Protein AF-A0A662KGL8-F1 (afdb_monomer_lite)

Foldseek 3Di:
DVVVVVVVVVVVVVVVVVVVPDDPVVVVVVVVLQVQAQEEEEEEPDVLLVVSVVVQVVCVVVVGHYYYPPDPPDDDDAARHAYHYDDPVCVPPVSVVVVVVCVVRVHHD

Secondary structure (DSSP, 8-state):
-HHHHHHHHHHHHHHHHHHTT--HHHHHHHHHHHHH-SSEEEEESTHHHHHHHHHHHHHHHTT--EEETTSTTPPPP-TT-EEEEE-SSS--HHHHHHHHHHHHTT-B-

pLDDT: mean 96.52, std 4.07, range [60.62, 98.69]

Sequence (109 aa):
MSSFKESIDYLQEKIKDILGKVSEEDITKLCKLLLKAKRIFVYGAGRSGLVAKAFAIRLVHLGFQAYVIGETITPPVRVGDLVLIISGSGETMPSVMTADIARDMKVKV

Radius of gyration: 16.1 Å; chains: 1; bounding box: 36×31×50 Å

Structure (mmCIF, N/CA/C/O backbone):
data_AF-A0A662KGL8-F1
#
_entry.id   AF-A0A662KGL8-F1
#
loop_
_atom_site.group_PDB
_atom_site.id
_atom_site.type_symbol
_atom_site.label_atom_id
_atom_site.label_alt_id
_atom_site.label_comp_id
_atom_site.label_asym_id
_atom_site.label_entity_id
_atom_site.label_seq_id
_atom_site.pdbx_PDB_ins_code
_atom_site.Cartn_x
_atom_site.Cartn_y
_atom_site.Cartn_z
_atom_site.occupancy
_atom_site.B_iso_or_equiv
_atom_site.auth_seq_id
_atom_site.auth_comp_id
_atom_site.auth_asym_id
_atom_site.auth_atom_id
_atom_site.pdbx_PDB_model_num
ATOM 1 N N . MET A 1 1 ? -11.896 7.183 33.541 1.00 60.62 1 MET A N 1
ATOM 2 C CA . MET A 1 1 ? -12.267 5.846 33.018 1.00 60.62 1 MET A CA 1
ATOM 3 C C . MET A 1 1 ? -13.352 5.910 31.937 1.00 60.62 1 MET A C 1
ATOM 5 O O . MET A 1 1 ? -13.280 5.080 31.042 1.00 60.62 1 MET A O 1
ATOM 9 N N . SER A 1 2 ? -14.295 6.869 31.952 1.00 79.25 2 SER A N 1
ATOM 10 C CA . SER A 1 2 ? -15.334 6.984 30.902 1.00 79.25 2 SER A CA 1
ATOM 11 C C . SER A 1 2 ? -14.764 7.290 29.511 1.00 79.25 2 SER A C 1
ATOM 13 O O . SER A 1 2 ? -15.044 6.553 28.573 1.00 79.25 2 SER A O 1
ATOM 15 N N . SER A 1 3 ? -13.855 8.266 29.403 1.00 92.25 3 SER A N 1
ATOM 16 C CA . SER A 1 3 ? -13.274 8.685 28.116 1.00 92.25 3 SER A CA 1
ATOM 17 C C . SER A 1 3 ? -12.507 7.580 27.384 1.00 92.25 3 SER A C 1
ATOM 19 O O . SER A 1 3 ? -12.504 7.535 26.156 1.00 92.25 3 SER A O 1
ATOM 21 N N . PHE A 1 4 ? -11.867 6.663 28.120 1.00 95.44 4 PHE A N 1
ATOM 22 C CA . PHE A 1 4 ? -11.168 5.522 27.524 1.00 95.44 4 PHE A CA 1
ATOM 23 C C . PHE A 1 4 ? -12.156 4.561 26.860 1.00 95.44 4 PHE A C 1
ATOM 25 O O . PHE A 1 4 ? -11.959 4.190 25.708 1.00 95.44 4 PHE A O 1
ATOM 32 N N . LYS A 1 5 ? -13.238 4.200 27.562 1.00 95.81 5 LYS A N 1
ATOM 33 C CA . LYS A 1 5 ? -14.271 3.310 27.024 1.00 95.81 5 LYS A CA 1
ATOM 34 C C . LYS A 1 5 ? -14.975 3.944 25.822 1.00 95.81 5 LYS A C 1
ATOM 36 O O . LYS A 1 5 ? -15.052 3.313 24.779 1.00 95.81 5 LYS A O 1
ATOM 41 N N . GLU A 1 6 ? -15.361 5.214 25.935 1.00 96.94 6 GLU A N 1
ATOM 42 C CA . GLU A 1 6 ? -15.962 5.982 24.836 1.00 96.94 6 GLU A CA 1
ATOM 43 C C . GLU A 1 6 ? -15.056 6.023 23.595 1.00 96.94 6 GLU A C 1
ATOM 45 O O . GLU A 1 6 ? -15.528 5.865 22.472 1.00 96.94 6 GLU A O 1
ATOM 50 N N . SER A 1 7 ? -13.740 6.175 23.786 1.00 97.19 7 SER A N 1
ATOM 51 C CA . SER A 1 7 ? -12.773 6.176 22.680 1.00 97.19 7 SER A CA 1
ATOM 52 C C . SER A 1 7 ? -12.680 4.813 21.991 1.00 97.19 7 SER A C 1
ATOM 54 O O . SER A 1 7 ? -12.574 4.749 20.767 1.00 97.19 7 SER A O 1
ATOM 56 N N . ILE A 1 8 ? -12.708 3.720 22.759 1.00 97.31 8 ILE A N 1
ATOM 57 C CA . ILE A 1 8 ? -12.692 2.360 22.207 1.00 97.31 8 ILE A CA 1
ATOM 58 C C . ILE A 1 8 ? -13.979 2.079 21.434 1.00 97.31 8 ILE A C 1
ATOM 60 O O . ILE A 1 8 ? -13.895 1.613 20.297 1.00 97.31 8 ILE A O 1
ATOM 64 N N . ASP A 1 9 ? -15.135 2.415 22.008 1.00 97.25 9 ASP A N 1
ATOM 65 C CA . ASP A 1 9 ? -16.439 2.226 21.368 1.00 97.25 9 ASP A CA 1
ATOM 66 C C . ASP A 1 9 ? -16.499 3.012 20.043 1.00 97.25 9 ASP A C 1
ATOM 68 O O . ASP A 1 9 ? -16.837 2.455 18.996 1.00 97.25 9 ASP A O 1
ATOM 72 N N . TYR A 1 10 ? -16.031 4.267 20.050 1.00 97.31 10 TYR A N 1
ATOM 73 C CA . TYR A 1 10 ? -15.920 5.092 18.845 1.00 97.31 10 TYR A CA 1
ATOM 74 C C . TYR A 1 10 ? -15.014 4.464 17.773 1.00 97.31 10 TYR A C 1
ATOM 76 O O . TYR A 1 10 ? -15.373 4.421 16.594 1.00 97.31 10 TYR A O 1
ATOM 84 N N . LEU A 1 11 ? -13.831 3.966 18.151 1.00 97.50 11 LEU A N 1
ATOM 85 C CA . LEU A 1 11 ? -12.905 3.342 17.201 1.00 97.50 11 LEU A CA 1
ATOM 86 C C . LEU A 1 11 ? -13.489 2.065 16.589 1.00 97.50 11 LEU A C 1
ATOM 88 O O . LEU A 1 11 ? -13.350 1.856 15.384 1.00 97.50 11 LEU A O 1
ATOM 92 N N . GLN A 1 12 ? -14.145 1.226 17.391 1.00 97.62 12 GLN A N 1
ATOM 93 C CA . GLN A 1 12 ? -14.776 -0.005 16.914 1.00 97.62 12 GLN A CA 1
ATOM 94 C C . GLN A 1 12 ? -15.899 0.285 15.914 1.00 97.62 12 GLN A C 1
ATOM 96 O O . GLN A 1 12 ? -15.942 -0.343 14.853 1.00 97.62 12 GLN A O 1
ATOM 101 N N . GLU A 1 13 ? -16.760 1.261 16.215 1.00 98.00 13 GLU A N 1
ATOM 102 C CA . GLU A 1 13 ? -17.822 1.699 15.308 1.00 98.00 13 GLU A CA 1
ATOM 103 C C . GLU A 1 13 ? -17.236 2.207 13.984 1.00 98.00 13 GLU A C 1
ATOM 105 O O . GLU A 1 13 ? -17.607 1.723 12.914 1.00 98.00 13 GLU A O 1
ATOM 110 N N . LYS A 1 14 ? -16.233 3.095 14.036 1.00 97.44 14 LYS A N 1
ATOM 111 C CA . LYS A 1 14 ? -15.603 3.625 12.818 1.00 97.44 14 LYS A CA 1
ATOM 112 C C . LYS A 1 14 ? -14.905 2.559 11.988 1.00 97.44 14 LYS A C 1
ATOM 114 O O . LYS A 1 14 ? -14.999 2.605 10.763 1.00 97.44 14 LYS A O 1
ATOM 119 N N . ILE A 1 15 ? -14.233 1.594 12.612 1.00 97.12 15 ILE A N 1
ATOM 120 C CA . ILE A 1 15 ? -13.625 0.472 11.887 1.00 97.12 15 ILE A CA 1
ATOM 121 C C . ILE A 1 15 ? -14.708 -0.336 11.169 1.00 97.12 15 ILE A C 1
ATOM 123 O O . ILE A 1 15 ? -14.555 -0.626 9.984 1.00 97.12 15 ILE A O 1
ATOM 127 N N . LYS A 1 16 ? -15.814 -0.657 11.850 1.00 97.50 16 LYS A N 1
ATOM 128 C CA . LYS A 1 16 ? -16.931 -1.400 11.254 1.00 97.50 16 LYS A CA 1
ATOM 129 C C . LYS A 1 16 ? -17.536 -0.653 10.063 1.00 97.50 16 LYS A C 1
ATOM 131 O O . LYS A 1 16 ? -17.712 -1.255 9.006 1.00 97.50 16 LYS A O 1
ATOM 136 N N . ASP A 1 17 ? -17.784 0.646 10.206 1.00 96.75 17 ASP A N 1
ATOM 137 C CA . ASP A 1 17 ? -18.338 1.491 9.143 1.00 96.75 17 ASP A CA 1
ATOM 138 C C . ASP A 1 17 ? -17.420 1.579 7.920 1.00 96.75 17 ASP A C 1
ATOM 140 O O . ASP A 1 17 ? -17.889 1.556 6.783 1.00 96.75 17 ASP A O 1
ATOM 144 N N . ILE A 1 18 ? -16.107 1.713 8.141 1.00 94.81 18 ILE A N 1
ATOM 145 C CA . ILE A 1 18 ? -15.120 1.802 7.059 1.00 94.81 18 ILE A CA 1
ATOM 146 C C . ILE A 1 18 ? -15.017 0.460 6.337 1.00 94.81 18 ILE A C 1
ATOM 148 O O . ILE A 1 18 ? -15.082 0.426 5.110 1.00 94.81 18 ILE A O 1
ATOM 152 N N . LEU A 1 19 ? -14.895 -0.644 7.081 1.00 93.56 19 LEU A N 1
ATOM 153 C CA . LEU A 1 19 ? -14.784 -1.981 6.498 1.00 93.56 19 LEU A CA 1
ATOM 154 C C . LEU A 1 19 ? -16.056 -2.389 5.747 1.00 93.56 19 LEU A C 1
ATOM 156 O O . LEU A 1 19 ? -15.955 -3.012 4.697 1.00 93.56 19 LEU A O 1
ATOM 160 N N . GLY A 1 20 ? -17.235 -1.975 6.221 1.00 95.44 20 GLY A N 1
ATOM 161 C CA . GLY A 1 20 ? -18.508 -2.224 5.539 1.00 95.44 20 GLY A CA 1
ATOM 162 C C . GLY A 1 20 ? -18.656 -1.520 4.184 1.00 95.44 20 GLY A C 1
ATOM 163 O O . GLY A 1 20 ? -19.537 -1.879 3.411 1.00 95.44 20 GLY A O 1
ATOM 164 N N . LYS A 1 21 ? -17.803 -0.534 3.878 1.00 95.25 21 LYS A N 1
ATOM 165 C CA . LYS A 1 21 ? -17.786 0.177 2.587 1.00 95.25 21 LYS A CA 1
ATOM 166 C C . LYS A 1 21 ? -16.769 -0.391 1.598 1.00 95.25 21 LYS A C 1
ATOM 168 O O . LYS A 1 21 ? -16.713 0.075 0.462 1.00 95.25 21 LYS A O 1
ATOM 173 N N . VAL A 1 22 ? -15.939 -1.347 2.016 1.00 94.75 22 VAL A N 1
ATOM 174 C CA . VAL A 1 22 ? -14.934 -1.948 1.136 1.00 94.75 22 VAL A CA 1
ATOM 175 C C . VAL A 1 22 ? -15.623 -2.929 0.191 1.00 94.75 22 VAL A C 1
ATOM 177 O O . VAL A 1 22 ? -16.261 -3.880 0.633 1.00 94.75 22 VAL A O 1
ATOM 180 N N . SER A 1 23 ? -15.479 -2.704 -1.114 1.00 96.19 23 SER A N 1
ATOM 181 C CA . SER A 1 23 ? -16.033 -3.586 -2.142 1.00 96.19 23 SER A CA 1
ATOM 182 C C . SER A 1 23 ? -15.270 -4.912 -2.218 1.00 96.19 23 SER A C 1
ATOM 184 O O . SER A 1 23 ? -14.040 -4.933 -2.327 1.00 96.19 23 SER A O 1
ATOM 186 N N . GLU A 1 24 ? -15.996 -6.032 -2.244 1.00 95.75 24 GLU A N 1
ATOM 187 C CA . GLU A 1 24 ? -15.415 -7.358 -2.505 1.00 95.75 24 GLU A CA 1
ATOM 188 C C . GLU A 1 24 ? -14.764 -7.447 -3.896 1.00 95.75 24 GLU A C 1
ATOM 190 O O . GLU A 1 24 ? -13.781 -8.172 -4.094 1.00 95.75 24 GLU A O 1
ATOM 195 N N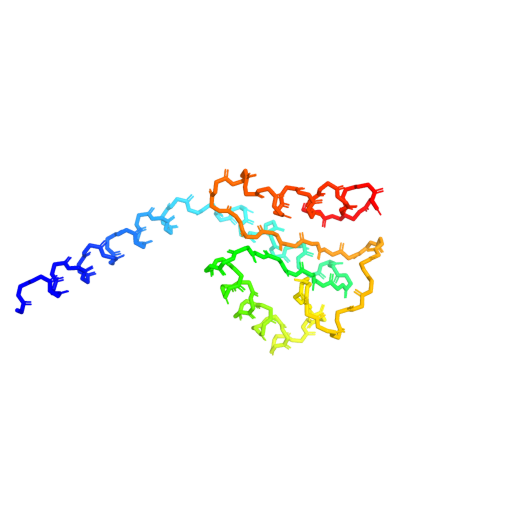 . GLU A 1 25 ? -15.271 -6.678 -4.863 1.00 97.12 25 GLU A N 1
ATOM 196 C CA . GLU A 1 25 ? -14.696 -6.597 -6.204 1.00 97.12 25 GLU A CA 1
ATOM 197 C C . GLU A 1 25 ? -13.307 -5.950 -6.166 1.00 97.12 25 GLU A C 1
ATOM 199 O O . GLU A 1 25 ? -12.367 -6.472 -6.774 1.00 97.12 25 GLU A O 1
ATOM 204 N N . ASP A 1 26 ? -13.145 -4.870 -5.396 1.00 95.50 26 ASP A N 1
ATOM 205 C CA . ASP A 1 26 ? -11.857 -4.189 -5.237 1.00 95.50 26 ASP A CA 1
ATOM 206 C C . ASP A 1 26 ? -10.837 -5.082 -4.527 1.00 95.50 26 ASP A C 1
ATOM 208 O O . ASP A 1 26 ? -9.682 -5.156 -4.956 1.00 95.50 26 ASP A O 1
ATOM 212 N N . ILE A 1 27 ? -11.265 -5.834 -3.505 1.00 96.19 27 ILE A N 1
ATOM 213 C CA . ILE A 1 27 ? -10.422 -6.842 -2.844 1.00 96.19 27 ILE A CA 1
ATOM 214 C C . ILE A 1 27 ? -9.972 -7.897 -3.861 1.00 96.19 27 ILE A C 1
ATOM 216 O O . ILE A 1 27 ? -8.781 -8.188 -3.985 1.00 96.19 27 ILE A O 1
ATOM 220 N N . THR A 1 28 ? -10.908 -8.440 -4.641 1.00 97.94 28 THR A N 1
ATOM 221 C CA . THR A 1 28 ? -10.616 -9.459 -5.658 1.00 97.94 28 THR A CA 1
ATOM 222 C C . THR A 1 28 ? -9.654 -8.930 -6.723 1.00 97.94 28 THR A C 1
ATOM 224 O O . THR A 1 28 ? -8.730 -9.630 -7.151 1.00 97.94 28 THR A O 1
ATOM 227 N N . LYS A 1 29 ? -9.841 -7.681 -7.153 1.00 97.31 29 LYS A N 1
ATOM 228 C CA . LYS A 1 29 ? -8.972 -6.998 -8.112 1.00 97.31 29 LYS A CA 1
ATOM 229 C C . LYS A 1 29 ? -7.569 -6.798 -7.545 1.00 97.31 29 LYS A C 1
ATOM 231 O O . LYS A 1 29 ? -6.603 -7.112 -8.241 1.00 97.31 29 LYS A O 1
ATOM 236 N N . LEU A 1 30 ? -7.444 -6.359 -6.292 1.00 96.94 30 LEU A N 1
ATOM 237 C CA . LEU A 1 30 ? -6.156 -6.216 -5.615 1.00 96.94 30 LEU A CA 1
ATOM 238 C C . LEU A 1 30 ? -5.436 -7.564 -5.497 1.00 96.94 30 LEU A C 1
ATOM 240 O O . LEU A 1 30 ? -4.272 -7.657 -5.879 1.00 96.94 30 LEU A O 1
ATOM 244 N N . CYS A 1 31 ? -6.121 -8.631 -5.075 1.00 97.62 31 CYS A N 1
ATOM 245 C CA . CYS A 1 31 ? -5.534 -9.973 -5.014 1.00 97.62 31 CYS A CA 1
ATOM 246 C C . CYS A 1 31 ? -5.016 -10.441 -6.382 1.00 97.62 31 CYS A C 1
ATOM 248 O O . CYS A 1 31 ? -3.904 -10.959 -6.481 1.00 97.62 31 CYS A O 1
ATOM 250 N N . LYS A 1 32 ? -5.773 -10.207 -7.463 1.00 98.00 32 LYS A N 1
ATOM 251 C CA . LYS A 1 32 ? -5.324 -10.519 -8.832 1.00 98.00 32 LYS A CA 1
ATOM 252 C C . LYS A 1 32 ? -4.082 -9.722 -9.235 1.00 98.00 32 LYS A C 1
ATOM 254 O O . LYS A 1 32 ? -3.243 -10.259 -9.952 1.00 98.00 32 LYS A O 1
ATOM 259 N N . LEU A 1 33 ? -3.967 -8.461 -8.815 1.00 97.81 33 LEU A N 1
ATOM 260 C CA . LEU A 1 33 ? -2.779 -7.642 -9.074 1.00 97.81 33 LEU A CA 1
ATOM 261 C C . LEU A 1 33 ? -1.567 -8.166 -8.297 1.00 97.81 33 LEU A C 1
ATOM 263 O O . LEU A 1 33 ? -0.516 -8.360 -8.900 1.00 97.81 33 LEU A O 1
ATOM 267 N N . LEU A 1 34 ? -1.734 -8.463 -7.005 1.00 97.81 34 LEU A N 1
ATOM 268 C CA . LEU A 1 34 ? -0.685 -9.020 -6.145 1.00 97.81 34 LEU A CA 1
ATOM 269 C C . LEU A 1 34 ? -0.131 -10.338 -6.705 1.00 97.81 34 LEU A C 1
ATOM 271 O O . LEU A 1 34 ? 1.080 -10.492 -6.813 1.00 97.81 34 LEU A O 1
ATOM 275 N N . LEU A 1 35 ? -1.007 -11.258 -7.123 1.00 97.25 35 LEU A N 1
ATOM 276 C CA . LEU A 1 35 ? -0.615 -12.567 -7.666 1.00 97.25 35 LEU A CA 1
ATOM 277 C C . LEU A 1 35 ? 0.066 -12.491 -9.041 1.00 97.25 35 LEU A C 1
ATOM 279 O O . LEU A 1 35 ? 0.804 -13.401 -9.407 1.00 97.25 35 LEU A O 1
ATOM 283 N N . LYS A 1 36 ? -0.197 -11.438 -9.824 1.00 96.94 36 LYS A N 1
ATOM 284 C CA . LYS A 1 36 ? 0.421 -11.231 -11.146 1.00 96.94 36 LYS A CA 1
ATOM 285 C C . LYS A 1 36 ? 1.727 -10.440 -11.083 1.00 96.94 36 LYS A C 1
ATOM 287 O O . LYS A 1 36 ? 2.499 -10.483 -12.041 1.00 96.94 36 LYS A O 1
ATOM 292 N N . ALA A 1 37 ? 1.945 -9.675 -10.017 1.00 97.19 37 ALA A N 1
ATOM 293 C CA . ALA A 1 37 ? 3.107 -8.812 -9.880 1.00 97.19 37 ALA A CA 1
ATOM 294 C C . ALA A 1 37 ? 4.385 -9.639 -9.714 1.00 97.19 37 ALA A C 1
ATOM 296 O O . ALA A 1 37 ? 4.428 -10.577 -8.920 1.00 97.19 37 ALA A O 1
ATOM 297 N N . LYS A 1 38 ? 5.460 -9.257 -10.415 1.00 95.88 38 LYS A N 1
ATOM 298 C CA . LYS A 1 38 ? 6.781 -9.864 -10.178 1.00 95.88 38 LYS A CA 1
ATOM 299 C C . LYS A 1 38 ? 7.326 -9.473 -8.807 1.00 95.88 38 LYS A C 1
ATOM 301 O O . LYS A 1 38 ? 7.891 -10.300 -8.100 1.00 95.88 38 LYS A O 1
ATOM 306 N N . ARG A 1 39 ? 7.173 -8.193 -8.464 1.00 98.31 39 ARG A N 1
ATOM 307 C CA . ARG A 1 39 ? 7.596 -7.579 -7.204 1.00 98.31 39 ARG A CA 1
ATOM 308 C C . ARG A 1 39 ? 6.581 -6.528 -6.803 1.00 98.31 39 ARG A C 1
ATOM 310 O O . ARG A 1 39 ? 5.954 -5.913 -7.668 1.00 98.31 39 ARG A O 1
ATOM 317 N N . ILE A 1 40 ? 6.442 -6.314 -5.504 1.00 98.69 40 ILE A N 1
ATOM 318 C CA . ILE A 1 40 ? 5.471 -5.382 -4.939 1.00 98.69 40 ILE A CA 1
ATOM 319 C C . ILE A 1 40 ? 6.227 -4.305 -4.170 1.00 98.69 40 ILE A C 1
ATOM 321 O O . ILE A 1 40 ? 7.025 -4.596 -3.288 1.00 98.69 40 ILE A O 1
ATOM 325 N N . PHE A 1 41 ? 5.975 -3.050 -4.492 1.00 98.69 41 PHE A N 1
ATOM 326 C CA . PHE A 1 41 ? 6.556 -1.903 -3.816 1.00 98.69 41 PHE A CA 1
ATOM 327 C C . PHE A 1 41 ? 5.447 -1.159 -3.102 1.00 98.69 41 PHE A C 1
ATOM 329 O O . PHE A 1 41 ? 4.471 -0.773 -3.728 1.00 98.69 41 PHE A O 1
ATOM 336 N N . VAL A 1 42 ? 5.576 -0.966 -1.798 1.00 98.56 42 VAL A N 1
ATOM 337 C CA . VAL A 1 42 ? 4.549 -0.317 -0.983 1.00 98.56 42 VAL A CA 1
ATOM 338 C C . VAL A 1 42 ? 5.059 1.046 -0.535 1.00 98.56 42 VAL A C 1
ATOM 340 O O . VAL A 1 42 ? 6.218 1.185 -0.143 1.00 98.56 42 VAL A O 1
ATOM 343 N N . TYR A 1 43 ? 4.203 2.059 -0.575 1.00 98.38 43 TYR A N 1
ATOM 344 C CA . TYR A 1 43 ? 4.515 3.403 -0.111 1.00 98.38 43 TYR A CA 1
ATOM 345 C C . TYR A 1 43 ? 3.373 3.980 0.722 1.00 98.38 43 TYR A C 1
ATOM 347 O O . TYR A 1 43 ? 2.199 3.733 0.462 1.00 98.38 43 TYR A O 1
ATOM 355 N N . GLY A 1 44 ? 3.722 4.797 1.707 1.00 98.06 44 GLY A N 1
ATOM 356 C CA . GLY A 1 44 ? 2.787 5.625 2.453 1.00 98.06 44 GLY A CA 1
ATOM 357 C C . GLY A 1 44 ? 3.553 6.685 3.236 1.00 98.06 44 GLY A C 1
ATOM 358 O O . GLY A 1 44 ? 4.671 6.444 3.688 1.00 98.06 44 GLY A O 1
ATOM 359 N N . ALA A 1 45 ? 2.956 7.861 3.413 1.00 96.25 45 ALA A N 1
ATOM 360 C CA . ALA A 1 45 ? 3.559 8.937 4.195 1.00 96.25 45 ALA A CA 1
ATOM 361 C C . ALA A 1 45 ? 3.114 8.882 5.668 1.00 96.25 45 ALA A C 1
ATOM 363 O O . ALA A 1 45 ? 1.971 8.534 5.979 1.00 96.25 45 ALA A O 1
ATOM 364 N N . GLY A 1 46 ? 4.008 9.241 6.595 1.00 95.25 46 GLY A N 1
ATOM 365 C CA . GLY A 1 46 ? 3.704 9.316 8.029 1.00 95.25 46 GLY A CA 1
ATOM 366 C C . GLY A 1 46 ? 3.141 8.005 8.593 1.00 95.25 46 GLY A C 1
ATOM 367 O O . GLY A 1 46 ? 3.730 6.938 8.422 1.00 95.25 46 GLY A O 1
ATOM 368 N N . ARG A 1 47 ? 1.969 8.068 9.243 1.00 96.69 47 ARG A N 1
ATOM 369 C CA . ARG A 1 47 ? 1.290 6.879 9.801 1.00 96.69 47 ARG A CA 1
ATOM 370 C C . ARG A 1 47 ? 0.881 5.868 8.727 1.00 96.69 47 ARG A C 1
ATOM 372 O O . ARG A 1 47 ? 0.976 4.669 8.975 1.00 96.69 47 ARG A O 1
ATOM 379 N N . SER A 1 48 ? 0.508 6.320 7.529 1.00 97.56 48 SER A N 1
ATOM 380 C CA . SER A 1 48 ? 0.245 5.415 6.402 1.00 97.56 48 SER A CA 1
ATOM 381 C C . SER A 1 48 ? 1.505 4.669 5.970 1.00 97.56 48 SER A C 1
ATOM 383 O O . SER A 1 48 ? 1.414 3.534 5.518 1.00 97.56 48 SER A O 1
ATOM 385 N N . GLY A 1 49 ? 2.687 5.259 6.174 1.00 97.44 49 GLY A N 1
ATOM 386 C CA . GLY A 1 49 ? 3.969 4.582 5.980 1.00 97.44 49 GLY A CA 1
ATOM 387 C C . GLY A 1 49 ? 4.188 3.432 6.962 1.00 97.44 49 GLY A C 1
ATOM 388 O O . GLY A 1 49 ? 4.684 2.381 6.568 1.00 97.44 49 GLY A O 1
ATOM 389 N N . LEU A 1 50 ? 3.758 3.574 8.221 1.00 97.88 50 LEU A N 1
ATOM 390 C CA . LEU A 1 50 ? 3.806 2.476 9.198 1.00 97.88 50 LEU A CA 1
ATOM 391 C C . LEU A 1 50 ? 2.890 1.317 8.781 1.00 97.88 50 LEU A C 1
ATOM 393 O O . LEU A 1 50 ? 3.300 0.159 8.834 1.00 97.88 50 LEU A O 1
ATOM 397 N N . VAL A 1 51 ? 1.681 1.632 8.303 1.00 98.00 51 VAL A N 1
ATOM 398 C CA . VAL A 1 51 ? 0.747 0.634 7.754 1.00 98.00 51 VAL A CA 1
ATOM 399 C C . VAL A 1 51 ? 1.332 -0.034 6.504 1.00 98.00 51 VAL A C 1
ATOM 401 O O . VAL A 1 51 ? 1.294 -1.257 6.399 1.00 98.00 51 VAL A O 1
ATOM 404 N N . ALA A 1 52 ? 1.944 0.736 5.597 1.00 98.00 52 ALA A N 1
ATOM 405 C CA . ALA A 1 52 ? 2.605 0.215 4.399 1.00 98.00 52 ALA A CA 1
ATOM 406 C C . ALA A 1 52 ? 3.740 -0.760 4.747 1.00 98.00 52 ALA A C 1
ATOM 408 O O . ALA A 1 52 ? 3.823 -1.836 4.157 1.00 98.00 52 ALA A O 1
ATOM 409 N N . LYS A 1 53 ? 4.566 -0.433 5.752 1.00 98.12 53 LYS A N 1
ATOM 410 C CA . LYS A 1 53 ? 5.622 -1.323 6.263 1.00 98.12 53 LYS A CA 1
ATOM 411 C C . LYS A 1 53 ? 5.046 -2.612 6.843 1.00 98.12 53 LYS A C 1
ATOM 413 O O . LYS A 1 53 ? 5.501 -3.696 6.486 1.00 98.12 53 LYS A O 1
ATOM 418 N N . ALA A 1 54 ? 4.022 -2.514 7.693 1.00 98.50 54 ALA A N 1
ATOM 419 C CA . ALA A 1 54 ? 3.366 -3.687 8.272 1.00 98.50 54 ALA A CA 1
ATOM 420 C C . ALA A 1 54 ? 2.763 -4.601 7.190 1.00 98.50 54 ALA A C 1
ATOM 422 O O . ALA A 1 54 ? 2.883 -5.827 7.266 1.00 98.50 54 ALA A O 1
ATOM 423 N N . PHE A 1 55 ? 2.164 -4.009 6.155 1.00 98.50 55 PHE A N 1
ATOM 424 C CA . PHE A 1 55 ? 1.619 -4.752 5.026 1.00 98.50 55 PHE A CA 1
ATOM 425 C C . PHE A 1 55 ? 2.717 -5.424 4.191 1.00 98.50 55 PHE A C 1
ATOM 427 O O . PHE A 1 55 ? 2.612 -6.615 3.905 1.00 98.50 55 PHE A O 1
ATOM 434 N N . ALA A 1 56 ? 3.806 -4.714 3.879 1.00 98.44 56 ALA A N 1
ATOM 435 C CA . ALA A 1 56 ? 4.954 -5.275 3.166 1.00 98.44 56 ALA A CA 1
ATOM 436 C C . ALA A 1 56 ? 5.563 -6.479 3.906 1.00 98.44 56 ALA A C 1
ATOM 438 O O . ALA A 1 56 ? 5.824 -7.506 3.285 1.00 98.44 56 ALA A O 1
ATOM 439 N N . ILE A 1 57 ? 5.702 -6.404 5.236 1.00 98.38 57 ILE A N 1
ATOM 440 C CA . ILE A 1 57 ? 6.166 -7.532 6.062 1.00 98.38 57 ILE A CA 1
ATOM 441 C C . ILE A 1 57 ? 5.238 -8.740 5.897 1.00 98.38 57 ILE A C 1
ATOM 443 O O . ILE A 1 57 ? 5.702 -9.868 5.723 1.00 98.38 57 ILE A O 1
ATOM 447 N N . ARG A 1 58 ? 3.916 -8.527 5.915 1.00 98.50 58 ARG A N 1
ATOM 448 C CA . ARG A 1 58 ? 2.964 -9.628 5.741 1.00 98.50 58 ARG A CA 1
ATOM 449 C C . ARG A 1 58 ? 3.037 -10.234 4.340 1.00 98.50 58 ARG A C 1
ATOM 451 O O . ARG A 1 58 ? 2.954 -11.452 4.230 1.00 98.50 58 ARG A O 1
ATOM 458 N N . LEU A 1 59 ? 3.236 -9.421 3.303 1.00 98.50 59 LEU A N 1
ATOM 459 C CA . LEU A 1 59 ? 3.465 -9.908 1.941 1.00 98.50 59 LEU A CA 1
ATOM 460 C C . LEU A 1 59 ? 4.726 -10.782 1.863 1.00 98.50 59 LEU A C 1
ATOM 462 O O . LEU A 1 59 ? 4.666 -11.870 1.297 1.00 98.50 59 LEU A O 1
ATOM 466 N N . VAL A 1 60 ? 5.826 -10.373 2.503 1.00 98.19 60 VAL A N 1
ATOM 467 C CA . VAL A 1 60 ? 7.047 -11.194 2.592 1.00 98.19 60 VAL A CA 1
ATOM 468 C C . VAL A 1 60 ? 6.774 -12.527 3.292 1.00 98.19 60 VAL A C 1
ATOM 470 O O . VAL A 1 60 ? 7.164 -13.573 2.783 1.00 98.19 60 VAL A O 1
ATOM 473 N N . HIS A 1 61 ? 6.051 -12.527 4.417 1.00 98.50 61 HIS A N 1
ATOM 474 C CA . HIS A 1 61 ? 5.684 -13.768 5.117 1.00 98.50 61 HIS A CA 1
ATOM 475 C C . HIS A 1 61 ? 4.795 -14.703 4.281 1.00 98.50 61 HIS A C 1
ATOM 477 O O . HIS A 1 61 ? 4.802 -15.909 4.505 1.00 98.50 61 HIS A O 1
ATOM 483 N N . LEU A 1 62 ? 4.034 -14.159 3.329 1.00 97.94 62 LEU A N 1
ATOM 484 C CA . LEU A 1 62 ? 3.223 -14.926 2.379 1.00 97.94 62 LEU A CA 1
ATOM 485 C C . LEU A 1 62 ? 4.022 -15.400 1.149 1.00 97.94 62 LEU A C 1
ATOM 487 O O . LEU A 1 62 ? 3.453 -16.038 0.269 1.00 97.94 62 LEU A O 1
ATOM 491 N N . GLY A 1 63 ? 5.324 -15.103 1.078 1.00 97.75 63 GLY A N 1
ATOM 492 C CA . GLY A 1 63 ? 6.217 -15.523 -0.004 1.00 97.75 63 GLY A CA 1
ATOM 493 C C . GLY A 1 63 ? 6.325 -14.538 -1.170 1.00 97.75 63 GLY A C 1
ATOM 494 O O . GLY A 1 63 ? 7.002 -14.836 -2.152 1.00 97.75 63 GLY A O 1
ATOM 495 N N . PHE A 1 64 ? 5.697 -13.361 -1.087 1.00 98.44 64 PHE A N 1
ATOM 496 C CA . PHE A 1 64 ? 5.845 -12.335 -2.117 1.00 98.44 64 PHE A CA 1
ATOM 497 C C . PHE A 1 64 ? 7.183 -11.603 -1.992 1.00 98.44 64 PHE A C 1
ATOM 499 O O . PHE A 1 64 ? 7.662 -11.312 -0.894 1.00 98.44 64 PHE A O 1
ATOM 506 N N . GLN A 1 65 ? 7.746 -11.198 -3.130 1.00 98.12 65 GLN A N 1
ATOM 507 C CA . GLN A 1 65 ? 8.883 -10.285 -3.151 1.00 98.12 65 GLN A CA 1
ATOM 508 C C . GLN A 1 65 ? 8.382 -8.841 -2.989 1.00 98.12 65 GLN A C 1
ATOM 510 O O . GLN A 1 65 ? 7.980 -8.206 -3.966 1.00 98.12 65 GLN A O 1
ATOM 515 N N . ALA A 1 66 ? 8.371 -8.342 -1.749 1.00 98.50 66 ALA A N 1
ATOM 516 C CA . ALA A 1 66 ? 7.847 -7.020 -1.409 1.00 98.50 66 ALA A CA 1
ATOM 517 C C . ALA A 1 66 ? 8.907 -6.079 -0.805 1.00 98.50 66 ALA A C 1
ATOM 519 O O . ALA A 1 66 ? 9.779 -6.510 -0.054 1.00 98.50 66 ALA A O 1
ATOM 520 N N . TYR A 1 67 ? 8.800 -4.784 -1.111 1.00 98.50 67 TYR A N 1
ATOM 521 C CA . TYR A 1 67 ? 9.707 -3.723 -0.662 1.00 98.50 67 TYR A CA 1
ATOM 522 C C . TYR A 1 67 ? 8.935 -2.475 -0.234 1.00 98.50 67 TYR A C 1
ATOM 524 O O . TYR A 1 67 ? 7.802 -2.260 -0.663 1.00 98.50 67 TYR A O 1
ATOM 532 N N . VAL A 1 68 ? 9.561 -1.620 0.573 1.00 98.38 68 VAL A N 1
ATOM 533 C CA . VAL A 1 68 ? 8.980 -0.345 1.011 1.00 98.38 68 VAL A CA 1
ATOM 534 C C . VAL A 1 68 ? 9.757 0.800 0.375 1.00 98.38 68 VAL A C 1
ATOM 536 O O . VAL A 1 68 ? 10.944 0.961 0.638 1.00 98.38 68 VAL A O 1
ATOM 539 N N . ILE A 1 69 ? 9.097 1.608 -0.454 1.00 97.62 69 ILE A N 1
ATOM 540 C CA . ILE A 1 69 ? 9.744 2.732 -1.144 1.00 97.62 69 ILE A CA 1
ATOM 541 C C . ILE A 1 69 ? 10.288 3.730 -0.112 1.00 97.62 69 ILE A C 1
ATOM 543 O O . ILE A 1 69 ? 9.561 4.178 0.774 1.00 97.62 69 ILE A O 1
ATOM 547 N N . GLY A 1 70 ? 11.568 4.083 -0.256 1.00 93.75 70 GLY A N 1
ATOM 548 C CA . GLY A 1 70 ? 12.295 4.977 0.650 1.00 93.75 70 GLY A CA 1
ATOM 549 C C . GLY A 1 70 ? 13.200 4.268 1.665 1.00 93.75 70 GLY A C 1
ATOM 550 O O . GLY A 1 70 ? 13.970 4.944 2.340 1.00 93.75 70 GLY A O 1
ATOM 551 N N . GLU A 1 71 ? 13.159 2.935 1.763 1.00 96.44 71 GLU A N 1
ATOM 552 C CA . GLU A 1 71 ? 14.084 2.164 2.609 1.00 96.44 71 GLU A CA 1
ATOM 553 C C . GLU A 1 71 ? 15.407 1.847 1.891 1.00 96.44 71 GLU A C 1
ATOM 555 O O . GLU A 1 71 ? 15.430 1.643 0.675 1.00 96.44 71 GLU A O 1
ATOM 560 N N . THR A 1 72 ? 16.497 1.720 2.656 1.00 95.81 72 THR A N 1
ATOM 561 C CA . THR A 1 72 ? 17.890 1.625 2.170 1.00 95.81 72 THR A CA 1
ATOM 562 C C . THR A 1 72 ? 18.143 0.516 1.148 1.00 95.81 72 THR A C 1
ATOM 564 O O . THR A 1 72 ? 18.910 0.701 0.210 1.00 95.81 72 THR A O 1
ATOM 567 N N . ILE A 1 73 ? 17.518 -0.648 1.325 1.00 94.38 73 ILE A N 1
ATOM 568 C CA . ILE A 1 73 ? 17.765 -1.840 0.494 1.00 94.38 73 ILE A CA 1
ATOM 569 C C . ILE A 1 73 ? 16.770 -1.987 -0.664 1.00 94.38 73 ILE A C 1
ATOM 571 O O . ILE A 1 73 ? 16.724 -3.031 -1.315 1.00 94.38 73 ILE A O 1
ATOM 575 N N . THR A 1 74 ? 15.936 -0.974 -0.902 1.00 97.19 74 THR A N 1
ATOM 576 C CA . THR A 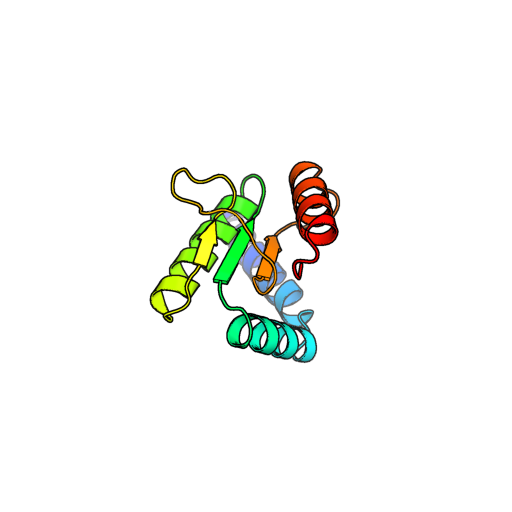1 74 ? 14.889 -1.033 -1.924 1.00 97.19 74 THR A CA 1
ATOM 577 C C . THR A 1 74 ? 15.512 -0.998 -3.319 1.00 97.19 74 THR A C 1
ATOM 579 O O . THR A 1 74 ? 16.146 -0.003 -3.674 1.00 97.19 74 THR A O 1
ATOM 582 N N . PRO A 1 75 ? 15.344 -2.048 -4.144 1.00 96.75 75 PRO A N 1
ATOM 583 C CA . PRO A 1 75 ? 15.861 -2.035 -5.503 1.00 96.75 75 PRO A CA 1
ATOM 584 C C . PRO A 1 75 ? 15.047 -1.076 -6.389 1.00 96.75 75 PRO A C 1
ATOM 586 O O . PRO A 1 75 ? 13.909 -0.743 -6.060 1.00 96.75 75 PRO A O 1
ATOM 589 N N . PRO A 1 76 ? 15.563 -0.686 -7.568 1.00 96.12 76 PRO A N 1
ATOM 590 C CA . PRO A 1 76 ? 14.790 0.105 -8.516 1.00 96.12 76 PRO A CA 1
ATOM 591 C C . PRO A 1 76 ? 13.518 -0.621 -8.979 1.00 96.12 76 PRO A C 1
ATOM 593 O O . PRO A 1 76 ? 13.547 -1.813 -9.332 1.00 96.12 76 PRO A O 1
ATOM 596 N N . VAL A 1 77 ? 12.420 0.134 -9.019 1.00 97.19 77 VAL A N 1
ATOM 597 C CA . VAL A 1 77 ? 11.140 -0.265 -9.616 1.00 97.19 77 VAL A C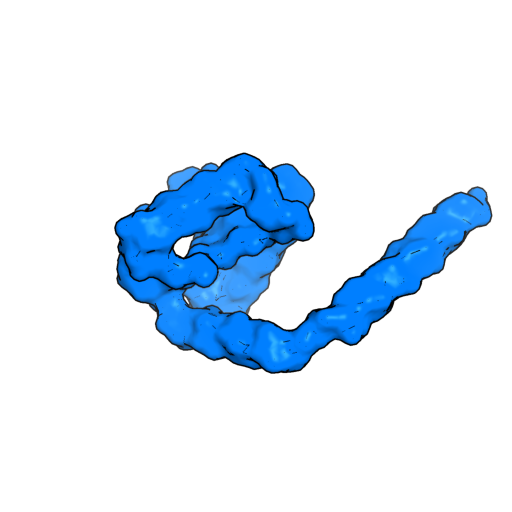A 1
ATOM 598 C C . VAL A 1 77 ? 11.316 -0.448 -11.130 1.00 97.19 77 VAL A C 1
ATOM 600 O O . VAL A 1 77 ? 12.106 0.254 -11.762 1.00 97.19 77 VAL A O 1
ATOM 603 N N . ARG A 1 78 ? 10.639 -1.432 -11.728 1.00 96.69 78 ARG A N 1
ATOM 604 C CA . ARG A 1 78 ? 10.737 -1.786 -13.153 1.00 96.69 78 ARG A CA 1
ATOM 605 C C . ARG A 1 78 ? 9.374 -2.194 -13.716 1.00 96.69 78 ARG A C 1
ATOM 607 O O . ARG A 1 78 ? 8.449 -2.541 -12.986 1.00 96.69 78 ARG A O 1
ATOM 614 N N . VAL A 1 79 ? 9.267 -2.204 -15.044 1.00 96.62 79 VAL A N 1
ATOM 615 C CA . VAL A 1 79 ? 8.073 -2.692 -15.753 1.00 96.62 79 VAL A CA 1
ATOM 616 C C . VAL A 1 79 ? 7.755 -4.136 -15.347 1.00 96.62 79 VAL A C 1
ATOM 618 O O . VAL A 1 79 ? 8.629 -5.006 -15.349 1.00 96.62 79 VAL A O 1
ATOM 621 N N . GLY A 1 80 ? 6.486 -4.388 -15.024 1.00 95.38 80 GLY A N 1
ATOM 622 C CA . GLY A 1 80 ? 5.997 -5.676 -14.518 1.00 95.38 80 GLY A CA 1
ATOM 623 C C . GLY A 1 80 ? 5.970 -5.792 -12.989 1.00 95.38 80 G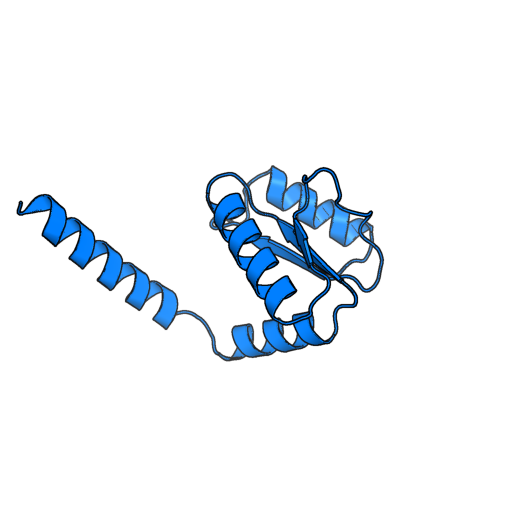LY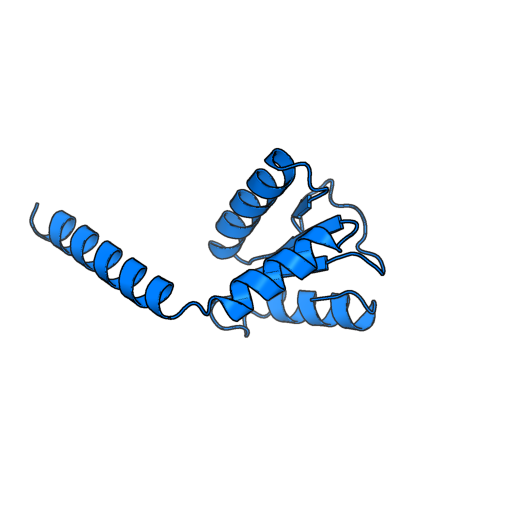 A C 1
ATOM 624 O O . GLY A 1 80 ? 5.447 -6.782 -12.474 1.00 95.38 80 GLY A O 1
ATOM 625 N N . ASP A 1 81 ? 6.494 -4.796 -12.272 1.00 97.94 81 ASP A N 1
ATOM 626 C CA . ASP A 1 81 ? 6.250 -4.637 -10.839 1.00 97.94 81 ASP A CA 1
ATOM 627 C C . ASP A 1 81 ? 4.875 -3.997 -10.576 1.00 97.94 81 ASP A C 1
ATOM 629 O O . ASP A 1 81 ? 4.212 -3.480 -11.483 1.00 97.94 81 ASP A O 1
ATOM 633 N N . LEU A 1 82 ? 4.465 -4.024 -9.311 1.00 98.50 82 LEU A N 1
ATOM 634 C CA . LEU A 1 82 ? 3.287 -3.338 -8.792 1.00 98.50 82 LEU A CA 1
ATOM 635 C C . LEU A 1 82 ? 3.709 -2.345 -7.710 1.00 98.50 82 LEU A C 1
ATOM 637 O O . LEU A 1 82 ? 4.419 -2.721 -6.779 1.00 98.50 82 LEU A O 1
ATOM 641 N N . VAL A 1 83 ? 3.241 -1.103 -7.802 1.00 98.50 83 VAL A N 1
ATOM 642 C CA . VAL A 1 83 ? 3.413 -0.073 -6.774 1.00 98.50 83 VAL A CA 1
ATOM 643 C C . VAL A 1 83 ? 2.078 0.141 -6.062 1.00 98.50 83 VAL A C 1
ATOM 645 O O . VAL A 1 83 ? 1.092 0.487 -6.689 1.00 98.50 83 VAL A O 1
ATOM 648 N N . LEU A 1 84 ? 2.036 -0.053 -4.747 1.00 98.31 84 LEU A N 1
ATOM 649 C CA . LEU A 1 84 ? 0.862 0.150 -3.903 1.00 98.31 84 LEU A CA 1
ATOM 650 C C . LEU A 1 84 ? 1.070 1.367 -3.011 1.00 98.31 84 LEU A C 1
ATOM 652 O O . LEU A 1 84 ? 2.001 1.409 -2.208 1.00 98.31 84 LEU A O 1
ATOM 656 N N . ILE A 1 85 ? 0.181 2.348 -3.127 1.00 98.19 85 ILE A N 1
ATOM 657 C CA . ILE A 1 85 ? 0.285 3.618 -2.409 1.00 98.19 85 ILE A CA 1
ATOM 658 C C . ILE A 1 85 ? -0.870 3.737 -1.420 1.00 98.19 85 ILE A C 1
ATOM 660 O O . ILE A 1 85 ? -2.036 3.702 -1.798 1.00 98.19 85 ILE A O 1
ATOM 664 N N . ILE A 1 86 ? -0.538 3.909 -0.142 1.00 97.75 86 ILE A N 1
ATOM 665 C CA . ILE A 1 86 ? -1.500 4.087 0.943 1.00 97.75 86 ILE A CA 1
ATOM 666 C C . ILE A 1 86 ? -1.601 5.580 1.266 1.00 97.75 86 ILE A C 1
ATOM 668 O O . ILE A 1 86 ? -0.767 6.140 1.983 1.00 97.75 86 ILE A O 1
ATOM 672 N N . SER A 1 87 ? -2.650 6.226 0.755 1.00 97.06 87 SER A N 1
ATOM 673 C CA . SER A 1 87 ? -2.984 7.623 1.043 1.00 97.06 87 SER A CA 1
ATOM 674 C C . SER A 1 87 ? -4.482 7.763 1.296 1.00 97.06 87 SER A C 1
ATOM 676 O O . SER A 1 87 ? -5.286 7.324 0.483 1.00 97.06 87 SER A O 1
ATOM 678 N N . GLY A 1 88 ? -4.854 8.373 2.426 1.00 93.00 88 GLY A N 1
ATOM 679 C CA . GLY A 1 88 ? -6.261 8.581 2.776 1.00 93.00 88 GLY A CA 1
ATOM 680 C C . GLY A 1 88 ? -6.930 9.677 1.944 1.00 93.00 88 GLY A C 1
ATOM 681 O O . GLY A 1 88 ? -8.067 9.502 1.529 1.00 93.00 88 GLY A O 1
ATOM 682 N N . SER A 1 89 ? -6.226 10.786 1.682 1.00 94.12 89 SER A N 1
ATOM 683 C CA . SER A 1 89 ? -6.752 11.875 0.845 1.00 94.12 89 SER A CA 1
ATOM 684 C C . SER A 1 89 ? -6.531 11.647 -0.648 1.00 94.12 89 SER A C 1
ATOM 686 O O . SER A 1 89 ? -7.191 12.283 -1.455 1.00 94.12 89 SER A O 1
ATOM 688 N N . GLY A 1 90 ? -5.564 10.807 -1.033 1.00 94.44 90 GLY A N 1
ATOM 689 C CA . GLY A 1 90 ? -5.111 10.700 -2.426 1.00 94.44 90 GLY A CA 1
ATOM 690 C C . GLY A 1 90 ? -4.303 11.911 -2.915 1.00 94.44 90 GLY A C 1
ATOM 691 O O . GLY A 1 90 ? -3.745 11.872 -4.002 1.00 94.44 90 GLY A O 1
ATOM 692 N N . GLU A 1 91 ? -4.173 12.953 -2.093 1.00 94.69 91 GLU A N 1
ATOM 693 C CA . GLU A 1 91 ? -3.550 14.240 -2.439 1.00 94.69 91 GLU A CA 1
ATOM 694 C C . GLU A 1 91 ? -2.215 14.461 -1.719 1.00 94.69 91 GLU A C 1
ATOM 696 O O . GLU A 1 91 ? -1.562 15.489 -1.878 1.00 94.69 91 GLU A O 1
ATOM 701 N N . THR A 1 92 ? -1.800 13.511 -0.874 1.00 96.12 92 THR A N 1
ATOM 702 C CA . THR A 1 92 ? -0.546 13.632 -0.123 1.00 96.12 92 THR A CA 1
ATOM 703 C C . THR A 1 92 ? 0.614 13.762 -1.109 1.00 96.12 92 THR A C 1
ATOM 705 O O . THR A 1 92 ? 0.940 12.789 -1.782 1.00 96.12 92 THR A O 1
ATOM 708 N N . MET A 1 93 ? 1.243 14.939 -1.188 1.00 96.69 93 MET A N 1
ATOM 709 C CA . MET A 1 93 ? 2.176 15.291 -2.270 1.00 96.69 93 MET A CA 1
ATOM 710 C C . MET A 1 93 ? 3.247 14.213 -2.551 1.00 96.69 93 MET A C 1
ATOM 712 O O . MET A 1 93 ? 3.337 13.775 -3.697 1.00 96.69 93 MET A O 1
ATOM 716 N N . PRO A 1 94 ? 3.970 13.659 -1.554 1.00 95.81 94 PRO A N 1
ATOM 717 C CA . PRO A 1 94 ? 4.907 12.556 -1.800 1.00 95.81 94 PRO A CA 1
ATOM 718 C C . PRO A 1 94 ? 4.274 11.282 -2.390 1.00 95.81 94 PRO A C 1
ATOM 720 O O . PRO A 1 94 ? 4.910 10.562 -3.157 1.00 95.81 94 PRO A O 1
ATOM 723 N N . SER A 1 95 ? 3.015 10.994 -2.046 1.00 97.25 95 SER A N 1
ATOM 724 C CA . SER A 1 95 ? 2.256 9.858 -2.593 1.00 97.25 95 SER A CA 1
ATOM 725 C C . SER A 1 95 ? 1.895 10.093 -4.058 1.00 97.25 95 SER A C 1
ATOM 727 O O . SER A 1 95 ? 2.095 9.201 -4.876 1.00 97.25 95 SER A O 1
ATOM 729 N N . VAL A 1 96 ? 1.432 11.300 -4.397 1.00 97.94 96 VAL A N 1
ATOM 730 C CA . VAL A 1 96 ? 1.105 11.682 -5.780 1.00 97.94 96 VAL A CA 1
ATOM 731 C C . VAL A 1 96 ? 2.354 11.630 -6.657 1.00 97.94 96 VAL A C 1
ATOM 733 O O . VAL A 1 96 ? 2.348 10.947 -7.676 1.00 97.94 96 VAL A O 1
ATOM 736 N N . MET A 1 97 ? 3.461 12.222 -6.201 1.00 97.50 97 MET A N 1
ATOM 737 C CA . MET A 1 97 ? 4.739 12.180 -6.921 1.00 97.50 97 MET A CA 1
ATOM 738 C C . MET A 1 97 ? 5.226 10.745 -7.154 1.00 97.50 97 MET A C 1
ATOM 740 O O . MET A 1 97 ? 5.671 10.411 -8.248 1.00 97.50 97 MET A O 1
ATOM 744 N 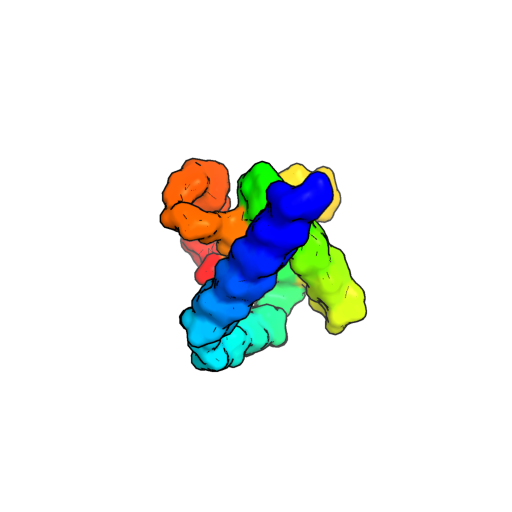N . THR A 1 98 ? 5.108 9.871 -6.148 1.00 97.19 98 THR A N 1
ATOM 745 C CA . THR A 1 98 ? 5.467 8.449 -6.289 1.00 97.19 98 THR A CA 1
ATOM 746 C C . THR A 1 98 ? 4.598 7.759 -7.345 1.00 97.19 98 THR A C 1
ATOM 748 O O . THR A 1 98 ? 5.108 6.976 -8.146 1.00 97.19 98 THR A O 1
ATOM 751 N N . ALA A 1 99 ? 3.297 8.067 -7.378 1.00 97.69 99 ALA A N 1
ATOM 752 C CA . ALA A 1 99 ? 2.370 7.529 -8.368 1.00 97.69 99 ALA A CA 1
ATOM 753 C C . ALA A 1 99 ? 2.700 8.009 -9.788 1.00 97.69 99 ALA A C 1
ATOM 755 O O . ALA A 1 99 ? 2.657 7.210 -10.722 1.00 97.69 99 ALA A O 1
ATOM 756 N N . ASP A 1 100 ? 3.024 9.292 -9.950 1.00 98.00 100 ASP A N 1
ATOM 757 C CA . ASP A 1 100 ? 3.369 9.888 -11.242 1.00 98.00 100 ASP A CA 1
ATOM 758 C C . ASP A 1 100 ? 4.664 9.280 -11.795 1.00 98.00 100 ASP A C 1
ATOM 760 O O . ASP A 1 100 ? 4.664 8.767 -12.910 1.00 98.00 100 ASP A O 1
ATOM 764 N N . ILE A 1 101 ? 5.719 9.186 -10.975 1.00 97.38 101 ILE A N 1
ATOM 765 C CA . ILE A 1 101 ? 6.991 8.552 -11.364 1.00 97.38 101 ILE A CA 1
ATOM 766 C C . ILE A 1 101 ? 6.769 7.097 -11.797 1.00 97.38 101 ILE A C 1
ATOM 768 O O . ILE A 1 101 ? 7.279 6.660 -12.829 1.00 97.38 101 ILE A O 1
ATOM 772 N N . ALA A 1 102 ? 5.985 6.328 -11.037 1.00 97.06 102 ALA A N 1
ATOM 773 C CA . ALA A 1 102 ? 5.687 4.943 -11.391 1.00 97.06 102 ALA A CA 1
ATOM 774 C C . ALA A 1 102 ? 4.895 4.836 -12.710 1.00 97.06 102 ALA A C 1
ATOM 776 O O . ALA A 1 102 ? 5.179 3.950 -13.523 1.00 97.06 102 ALA A O 1
ATOM 777 N N . ARG A 1 103 ? 3.949 5.753 -12.962 1.00 96.88 103 ARG A N 1
ATOM 778 C CA . ARG A 1 103 ? 3.191 5.823 -14.222 1.00 96.88 103 ARG A CA 1
ATOM 779 C C . ARG A 1 103 ? 4.079 6.187 -15.412 1.00 96.88 103 ARG A C 1
ATOM 781 O O . ARG A 1 103 ? 3.968 5.531 -16.448 1.00 96.88 103 ARG A O 1
ATOM 788 N N . ASP A 1 104 ? 5.003 7.129 -15.252 1.00 97.75 104 ASP A N 1
ATOM 789 C CA . ASP A 1 104 ? 5.977 7.507 -16.287 1.00 97.75 104 ASP A CA 1
ATOM 790 C C . ASP A 1 104 ? 6.899 6.335 -16.652 1.00 97.75 104 ASP A C 1
ATOM 792 O O . ASP A 1 104 ? 7.220 6.103 -17.819 1.00 97.75 104 ASP A O 1
ATOM 796 N N . MET A 1 105 ? 7.243 5.509 -15.661 1.00 96.50 105 MET A N 1
ATOM 797 C CA . MET A 1 105 ? 7.980 4.256 -15.845 1.00 96.50 105 MET A CA 1
ATOM 798 C C . MET A 1 105 ? 7.122 3.111 -16.417 1.00 96.50 105 MET A C 1
ATOM 800 O O . MET A 1 105 ? 7.627 1.999 -16.589 1.00 96.50 105 MET A O 1
ATOM 804 N N . LYS A 1 106 ? 5.838 3.355 -16.720 1.00 96.81 106 LYS A N 1
ATOM 805 C CA . LYS A 1 106 ? 4.850 2.369 -17.200 1.00 96.81 106 LYS A CA 1
ATOM 806 C C . LYS A 1 106 ? 4.653 1.197 -16.237 1.00 96.81 106 LYS A C 1
ATOM 808 O O . LYS A 1 106 ? 4.395 0.064 -16.652 1.00 96.81 106 LYS A O 1
ATOM 813 N N . VAL A 1 107 ? 4.788 1.466 -14.944 1.00 97.06 107 VAL A N 1
ATOM 814 C CA . VAL A 1 107 ? 4.558 0.501 -13.872 1.00 97.06 107 VAL A CA 1
ATOM 815 C C . VAL A 1 107 ? 3.130 0.631 -13.381 1.00 97.06 107 VAL A C 1
ATOM 817 O O . VAL A 1 107 ? 2.535 1.711 -13.395 1.00 97.06 107 VAL A O 1
ATOM 820 N N . LYS A 1 108 ? 2.544 -0.498 -12.983 1.00 97.12 108 LYS A N 1
ATOM 821 C CA . LYS A 1 108 ? 1.188 -0.492 -12.459 1.00 97.12 108 LYS A CA 1
ATOM 822 C C . LYS A 1 108 ? 1.197 0.141 -11.067 1.00 97.12 108 LYS A C 1
ATOM 824 O O . LYS A 1 108 ? 1.926 -0.328 -10.196 1.00 97.12 108 LYS A O 1
ATOM 829 N N . VAL A 1 109 ? 0.371 1.168 -10.897 1.00 95.94 109 VAL A N 1
ATOM 830 C CA . VAL A 1 109 ? -0.030 1.750 -9.610 1.00 95.94 109 VAL A CA 1
ATOM 831 C C . VAL A 1 109 ? -1.480 1.367 -9.342 1.00 95.94 109 VAL A C 1
ATOM 833 O O . VAL A 1 109 ? -2.250 1.309 -10.339 1.00 95.94 109 VAL A O 1
#